Protein AF-A0A6N7EQ35-F1 (afdb_monomer_lite)

Radius of gyration: 15.55 Å; chains: 1; bounding box: 40×20×40 Å

pLDDT: mean 84.39, std 6.73, range [53.81, 92.62]

Sequence (100 aa):
MLVGGIAIMLLGAVLLTRSAVELSRANAGTRWPVWSDPPRRPRRAIMLRVGGAGLAVLGSTVAGVDIGYWTVLVVLTAFTGTLVVQLNHNRGLSRASAQS

Organism: NCBI:txid1622177

Structure (mmCIF, N/CA/C/O backbone):
data_AF-A0A6N7EQ35-F1
#
_entry.id   AF-A0A6N7EQ35-F1
#
loop_
_atom_site.group_PDB
_atom_site.id
_atom_site.type_symbol
_atom_site.label_atom_id
_atom_site.label_alt_id
_atom_site.label_comp_id
_atom_site.label_asym_id
_atom_site.label_entity_id
_atom_site.label_seq_id
_atom_site.pdbx_PDB_ins_code
_atom_site.Cartn_x
_atom_site.Cartn_y
_atom_site.Cartn_z
_atom_site.occupancy
_atom_site.B_iso_or_equiv
_atom_site.auth_seq_id
_atom_site.auth_comp_id
_atom_site.auth_asym_id
_atom_site.auth_atom_id
_atom_site.pdbx_PDB_model_num
ATOM 1 N N . MET A 1 1 ? 15.150 -4.229 -17.906 1.00 74.75 1 MET A N 1
ATOM 2 C CA . MET A 1 1 ? 15.246 -4.229 -16.419 1.00 74.75 1 MET A CA 1
ATOM 3 C C . MET A 1 1 ? 13.870 -4.316 -15.748 1.00 74.75 1 MET A C 1
ATO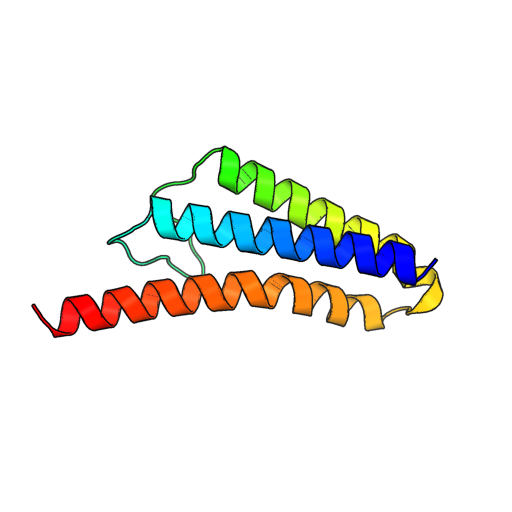M 5 O O . MET A 1 1 ? 13.772 -4.517 -14.540 1.00 74.75 1 MET A O 1
ATOM 9 N N . LEU A 1 2 ? 12.820 -4.287 -16.566 1.00 83.25 2 LEU A N 1
ATOM 10 C CA . LEU A 1 2 ? 11.411 -4.486 -16.280 1.00 83.25 2 LEU A CA 1
ATOM 11 C C . LEU A 1 2 ? 11.074 -5.511 -15.192 1.00 83.25 2 LEU A C 1
ATOM 13 O O . LEU A 1 2 ? 10.513 -5.142 -14.168 1.00 83.25 2 LEU A O 1
ATOM 17 N N . VAL A 1 3 ? 11.415 -6.788 -15.394 1.00 87.31 3 VAL A N 1
ATOM 18 C CA . VAL A 1 3 ? 11.004 -7.876 -14.484 1.00 87.31 3 VAL A CA 1
ATOM 19 C C . VAL A 1 3 ? 11.551 -7.657 -13.072 1.00 87.31 3 VAL A C 1
ATOM 21 O O . VAL A 1 3 ? 10.821 -7.820 -12.098 1.00 87.31 3 VAL A O 1
ATOM 24 N N . GLY A 1 4 ? 12.809 -7.220 -12.959 1.00 88.56 4 GLY A N 1
ATOM 25 C CA . GLY A 1 4 ? 13.421 -6.878 -11.675 1.00 88.56 4 GLY A CA 1
ATOM 26 C C . GLY A 1 4 ? 12.728 -5.690 -11.005 1.00 88.56 4 GLY A C 1
ATOM 27 O O . GLY A 1 4 ? 12.396 -5.765 -9.825 1.00 88.56 4 GLY A O 1
ATOM 28 N N . GLY A 1 5 ? 12.434 -4.628 -11.761 1.00 86.75 5 GLY A N 1
ATOM 29 C CA . GLY A 1 5 ? 11.689 -3.471 -11.254 1.00 86.75 5 GLY A CA 1
ATOM 30 C C . GLY A 1 5 ? 10.284 -3.837 -10.765 1.00 86.75 5 GLY A C 1
ATOM 31 O O . GLY A 1 5 ? 9.904 -3.470 -9.654 1.00 86.75 5 GLY A O 1
ATOM 32 N N . ILE A 1 6 ? 9.550 -4.650 -11.532 1.00 87.19 6 ILE A N 1
ATOM 33 C CA . ILE A 1 6 ? 8.224 -5.158 -11.151 1.00 87.19 6 ILE A CA 1
ATOM 34 C C . ILE A 1 6 ? 8.314 -6.013 -9.881 1.00 87.19 6 ILE A C 1
ATOM 36 O O . ILE A 1 6 ? 7.515 -5.827 -8.966 1.00 87.19 6 ILE A O 1
ATOM 40 N N . ALA A 1 7 ? 9.293 -6.914 -9.778 1.00 91.12 7 ALA A N 1
ATOM 41 C CA . ALA A 1 7 ? 9.474 -7.741 -8.585 1.00 91.12 7 ALA A CA 1
ATOM 42 C C . ALA A 1 7 ? 9.732 -6.889 -7.327 1.00 91.12 7 ALA A C 1
ATOM 44 O O . ALA A 1 7 ? 9.138 -7.137 -6.276 1.00 91.12 7 ALA A O 1
ATOM 45 N N . ILE A 1 8 ? 10.558 -5.844 -7.446 1.00 91.31 8 ILE A N 1
ATOM 46 C CA . ILE A 1 8 ? 10.818 -4.881 -6.367 1.00 91.31 8 ILE A CA 1
ATOM 47 C C . ILE A 1 8 ? 9.528 -4.134 -5.983 1.00 91.31 8 ILE A C 1
ATOM 49 O O . ILE A 1 8 ? 9.229 -3.999 -4.794 1.00 91.31 8 ILE A O 1
ATOM 53 N N . MET A 1 9 ? 8.726 -3.699 -6.961 1.00 86.94 9 MET A N 1
ATOM 54 C CA . MET A 1 9 ? 7.436 -3.040 -6.706 1.00 86.94 9 MET A CA 1
ATOM 55 C C . MET A 1 9 ? 6.445 -3.960 -5.993 1.00 86.94 9 MET A C 1
ATOM 57 O O . MET A 1 9 ? 5.800 -3.535 -5.035 1.00 86.94 9 MET A O 1
ATOM 61 N N . LEU A 1 10 ? 6.347 -5.225 -6.411 1.00 89.62 10 LEU A N 1
ATOM 62 C CA . LEU A 1 10 ? 5.493 -6.222 -5.764 1.00 89.62 10 LEU A CA 1
ATOM 63 C C . LEU A 1 10 ? 5.928 -6.472 -4.319 1.00 89.62 10 LEU A C 1
ATOM 65 O O . LEU A 1 10 ? 5.086 -6.526 -3.422 1.00 89.62 10 LEU A O 1
ATOM 69 N N . LEU A 1 11 ? 7.236 -6.554 -4.065 1.00 92.62 11 LEU A N 1
ATOM 70 C CA . LEU A 1 11 ? 7.760 -6.664 -2.707 1.00 92.62 11 LEU A CA 1
ATOM 71 C C . LEU A 1 11 ? 7.370 -5.437 -1.866 1.00 92.62 11 LEU A C 1
ATOM 73 O O . LEU A 1 11 ? 6.882 -5.586 -0.744 1.00 92.62 11 LEU A O 1
ATOM 77 N N . GLY A 1 12 ? 7.494 -4.233 -2.432 1.00 90.38 12 GLY A N 1
ATOM 78 C CA . GLY A 1 12 ? 7.030 -2.993 -1.808 1.00 90.38 12 GLY A CA 1
ATOM 79 C C . GLY A 1 12 ? 5.536 -3.017 -1.467 1.00 90.38 12 GLY A C 1
ATOM 80 O O . GLY A 1 12 ? 5.155 -2.707 -0.336 1.00 90.38 12 GLY A O 1
ATOM 81 N N . ALA A 1 13 ? 4.693 -3.474 -2.398 1.00 89.75 13 ALA A N 1
ATOM 82 C CA . ALA A 1 13 ? 3.248 -3.627 -2.208 1.00 89.75 13 ALA A CA 1
ATOM 83 C C . ALA A 1 13 ? 2.907 -4.588 -1.055 1.00 89.75 13 ALA A C 1
ATOM 85 O O . ALA A 1 13 ? 2.030 -4.306 -0.230 1.00 89.75 13 ALA A O 1
ATOM 86 N N . VAL A 1 14 ? 3.626 -5.710 -0.956 1.00 91.88 14 VAL A N 1
ATOM 87 C CA . VAL A 1 14 ? 3.465 -6.678 0.139 1.00 91.88 14 VAL A CA 1
ATOM 88 C C . VAL A 1 14 ? 3.827 -6.044 1.483 1.00 91.88 14 VAL A C 1
ATOM 90 O O . VAL A 1 14 ? 3.088 -6.217 2.456 1.00 91.88 14 VAL A O 1
ATOM 93 N N . LEU A 1 15 ? 4.921 -5.279 1.554 1.00 91.50 15 LEU A N 1
ATOM 94 C CA . LEU A 1 15 ? 5.327 -4.578 2.776 1.00 91.50 15 LEU A CA 1
ATOM 95 C C . LEU A 1 15 ? 4.300 -3.522 3.203 1.00 91.50 15 LEU A C 1
ATOM 97 O O . LEU A 1 15 ? 3.929 -3.477 4.378 1.00 91.50 15 LEU A O 1
ATOM 101 N N . LEU A 1 16 ? 3.795 -2.723 2.259 1.00 89.31 16 LEU A N 1
ATOM 102 C CA . LEU A 1 16 ? 2.741 -1.735 2.511 1.00 89.31 16 LEU A CA 1
ATOM 103 C C . LEU A 1 16 ? 1.465 -2.403 3.034 1.00 89.31 16 LEU A C 1
ATOM 105 O O . LEU A 1 16 ? 0.900 -1.978 4.042 1.00 89.31 16 LEU A O 1
ATOM 109 N N . THR A 1 17 ? 1.054 -3.506 2.410 1.00 89.81 17 THR A N 1
ATOM 110 C CA . THR A 1 17 ? -0.132 -4.260 2.832 1.00 89.81 17 THR A CA 1
ATOM 111 C C . THR A 1 17 ? 0.056 -4.857 4.227 1.00 89.81 17 THR A C 1
ATOM 113 O O . THR A 1 17 ? -0.833 -4.752 5.070 1.00 89.81 17 THR A O 1
ATOM 116 N N . ARG A 1 18 ? 1.230 -5.429 4.531 1.00 90.44 18 ARG A N 1
ATOM 117 C CA . ARG A 1 18 ? 1.528 -5.936 5.881 1.00 90.44 18 ARG A CA 1
ATOM 118 C C . ARG A 1 18 ? 1.558 -4.827 6.926 1.00 90.44 18 ARG A C 1
ATOM 120 O O . ARG A 1 18 ? 1.021 -5.030 8.011 1.00 90.44 18 ARG A O 1
ATOM 127 N N . SER A 1 19 ? 2.117 -3.663 6.596 1.00 90.56 19 SER A N 1
ATOM 128 C CA . SER A 1 19 ? 2.043 -2.472 7.448 1.00 90.56 19 SER A CA 1
ATOM 129 C C . SER A 1 19 ? 0.587 -2.133 7.781 1.00 90.56 19 SER A C 1
ATOM 131 O O . SER A 1 19 ? 0.241 -1.994 8.953 1.00 90.56 19 SER A O 1
ATOM 133 N N . ALA A 1 20 ? -0.290 -2.101 6.772 1.00 87.25 20 ALA A N 1
ATOM 134 C CA . ALA A 1 20 ? -1.713 -1.820 6.950 1.00 87.25 20 ALA A CA 1
ATOM 135 C C . ALA A 1 20 ? -2.416 -2.848 7.850 1.00 87.25 20 ALA A C 1
ATOM 137 O O . ALA A 1 20 ? -3.220 -2.475 8.703 1.00 87.25 20 ALA A O 1
ATOM 138 N N . VAL A 1 21 ? -2.089 -4.136 7.702 1.00 88.88 21 VAL A N 1
ATOM 139 C CA . VAL A 1 21 ? -2.627 -5.209 8.555 1.00 88.88 21 VAL A CA 1
ATOM 140 C C . VAL A 1 21 ? -2.160 -5.051 10.002 1.00 88.88 21 VAL A C 1
ATOM 142 O O . VAL A 1 21 ? -2.964 -5.198 10.920 1.00 88.88 21 VAL A O 1
ATOM 145 N N . GLU A 1 22 ? -0.886 -4.730 10.234 1.00 89.50 22 GLU A N 1
ATOM 146 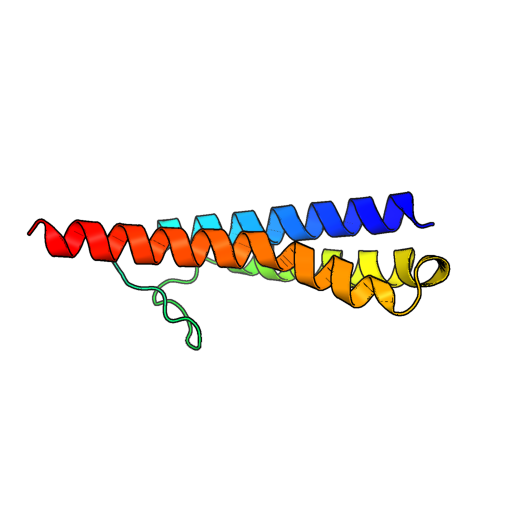C CA . GLU A 1 22 ? -0.382 -4.472 11.588 1.00 89.50 22 GLU A CA 1
ATOM 147 C C . GLU A 1 22 ? -1.051 -3.258 12.229 1.00 89.50 22 GLU A C 1
ATOM 149 O O . GLU A 1 22 ? -1.431 -3.312 13.398 1.00 89.50 22 GLU A O 1
ATOM 154 N N . LEU A 1 23 ? -1.243 -2.187 11.460 1.00 88.00 23 LEU A N 1
ATOM 155 C CA . LEU A 1 23 ? -1.972 -1.002 11.897 1.00 88.00 23 LEU A CA 1
ATOM 156 C C . LEU A 1 23 ? -3.431 -1.317 12.237 1.00 88.00 23 LEU A C 1
ATOM 158 O O . LEU A 1 23 ? -3.899 -0.910 13.299 1.00 88.00 23 LEU A O 1
ATOM 162 N N . SER A 1 24 ? -4.126 -2.077 11.390 1.00 86.62 24 SER A N 1
ATOM 163 C CA . SER A 1 24 ? -5.498 -2.533 11.641 1.00 86.62 24 SER A CA 1
ATOM 164 C C . SER A 1 24 ? -5.589 -3.359 12.929 1.00 86.62 24 SER A C 1
ATOM 166 O O . SER A 1 24 ? -6.432 -3.079 13.778 1.00 86.62 24 SER A O 1
ATOM 168 N N . ARG A 1 25 ? -4.670 -4.309 13.143 1.00 86.62 25 ARG A N 1
ATOM 169 C CA . ARG A 1 25 ? -4.631 -5.128 14.367 1.00 86.62 25 ARG A CA 1
ATOM 170 C C . ARG A 1 25 ? -4.329 -4.305 15.617 1.00 86.62 25 ARG A C 1
ATOM 172 O O . ARG A 1 25 ? -4.969 -4.496 16.645 1.00 86.62 25 ARG A O 1
ATOM 179 N N . ALA A 1 26 ? -3.374 -3.381 15.539 1.00 86.62 26 ALA A N 1
ATOM 180 C CA . ALA A 1 26 ? -3.001 -2.530 16.668 1.00 86.62 26 ALA A CA 1
ATOM 181 C C . ALA A 1 26 ? -4.108 -1.541 17.066 1.00 86.62 26 ALA A C 1
ATOM 183 O O . ALA A 1 26 ? -4.155 -1.116 18.221 1.00 86.62 26 ALA A O 1
ATOM 184 N N . ASN A 1 27 ? -4.989 -1.196 16.124 1.00 85.06 27 ASN A N 1
ATOM 185 C CA . ASN A 1 27 ? -6.142 -0.313 16.304 1.00 85.06 27 ASN A CA 1
ATOM 186 C C . ASN A 1 27 ? -7.469 -1.092 16.214 1.00 85.06 27 ASN A C 1
ATOM 188 O O . ASN A 1 27 ? -8.484 -0.570 15.750 1.00 85.06 27 ASN A O 1
ATOM 192 N N . ALA A 1 28 ? -7.473 -2.363 16.630 1.00 82.44 28 ALA A N 1
ATOM 193 C CA . ALA A 1 28 ? -8.702 -3.135 16.753 1.00 82.44 28 ALA A CA 1
ATOM 194 C C . ALA A 1 28 ? -9.674 -2.422 17.708 1.00 82.44 28 ALA A C 1
ATOM 196 O O . ALA A 1 28 ? -9.291 -2.001 18.798 1.00 82.44 28 ALA A O 1
ATOM 197 N N . GLY A 1 29 ? -10.926 -2.262 17.279 1.00 78.25 29 GLY A N 1
ATOM 198 C CA . GLY A 1 29 ? -11.971 -1.587 18.056 1.00 78.25 29 GLY A CA 1
ATOM 199 C C . GLY A 1 29 ? -12.063 -0.071 17.857 1.00 78.25 29 GLY A C 1
ATOM 200 O O . GLY A 1 29 ? -13.048 0.522 18.282 1.00 78.25 29 GLY A O 1
ATOM 201 N N . THR A 1 30 ? -11.109 0.570 17.174 1.00 81.00 30 THR A N 1
ATOM 202 C CA . THR A 1 30 ? -11.170 2.008 16.873 1.00 81.00 30 THR A CA 1
ATOM 203 C C . THR A 1 30 ? -11.198 2.261 15.370 1.00 81.00 30 THR A C 1
ATOM 205 O O . THR A 1 30 ? -10.497 1.613 14.587 1.00 81.00 30 THR A O 1
ATOM 208 N N . ARG A 1 31 ? -12.048 3.205 14.938 1.00 78.25 31 ARG A N 1
ATOM 209 C CA . ARG A 1 31 ? -12.109 3.608 13.527 1.00 78.25 31 ARG A CA 1
ATOM 210 C C . ARG A 1 31 ? -10.773 4.205 13.111 1.00 78.25 31 ARG A C 1
ATOM 212 O O . ARG A 1 31 ? -10.226 5.057 13.807 1.00 78.25 31 ARG A O 1
ATOM 219 N N . TRP A 1 32 ? -10.294 3.788 11.943 1.00 77.56 32 TRP A N 1
ATOM 220 C CA . TRP A 1 32 ? -9.115 4.378 11.329 1.00 77.56 32 TRP A CA 1
ATOM 221 C C . TRP A 1 32 ? -9.552 5.517 10.394 1.00 77.56 32 TRP A C 1
ATOM 223 O O . TRP A 1 32 ? -10.120 5.232 9.331 1.00 77.56 32 TRP A O 1
ATOM 233 N N . PRO A 1 33 ? -9.315 6.793 10.760 1.00 74.56 33 PRO A N 1
ATOM 234 C CA . PRO A 1 33 ? -9.616 7.926 9.889 1.00 74.56 33 PRO A CA 1
ATOM 235 C C . PRO A 1 33 ? -8.788 7.879 8.594 1.00 74.56 33 PRO A C 1
ATOM 237 O O . PRO A 1 33 ? -7.618 7.514 8.601 1.00 74.56 33 PRO A O 1
ATOM 240 N N . VAL A 1 34 ? -9.408 8.235 7.463 1.00 71.38 34 VAL A N 1
ATOM 241 C CA . VAL A 1 34 ? -8.781 8.152 6.125 1.00 71.38 34 VAL A CA 1
ATOM 242 C C . VAL A 1 34 ? -7.725 9.241 5.917 1.00 71.38 34 VAL A C 1
ATOM 244 O O . VAL A 1 34 ? -6.706 8.999 5.279 1.00 71.38 34 VAL A O 1
ATOM 247 N N . TRP A 1 35 ? -7.945 10.415 6.508 1.00 73.75 35 TRP A N 1
ATOM 248 C CA . TRP A 1 35 ? -7.117 11.616 6.336 1.00 73.75 35 TRP A CA 1
ATOM 249 C C . TRP A 1 35 ? -6.337 12.002 7.589 1.00 73.75 35 TRP A C 1
ATOM 251 O O . TRP A 1 35 ? -5.720 13.061 7.643 1.00 73.75 35 TRP A O 1
ATOM 261 N N . SER A 1 36 ? -6.398 11.169 8.621 1.00 75.94 36 SER A N 1
ATOM 262 C CA . SER A 1 36 ? -5.750 11.450 9.891 1.00 75.94 36 SER A CA 1
ATOM 263 C C . SER A 1 36 ? -5.006 10.229 10.366 1.00 75.94 36 SER A C 1
ATOM 265 O O . SER A 1 36 ? -5.245 9.093 9.949 1.00 75.94 36 SER A O 1
ATOM 267 N N . ASP A 1 37 ? -4.072 10.488 11.255 1.00 75.81 37 ASP A N 1
ATOM 268 C CA . ASP A 1 37 ? -3.251 9.435 11.772 1.00 75.81 37 ASP A CA 1
ATOM 269 C C . ASP A 1 37 ? -4.014 8.522 12.743 1.00 75.81 37 ASP A C 1
ATOM 271 O O . ASP A 1 37 ? -4.834 8.993 13.535 1.00 75.81 37 ASP A O 1
ATOM 275 N N . PRO A 1 38 ? -3.736 7.210 12.715 1.00 76.94 38 PRO A N 1
ATOM 276 C CA . PRO A 1 38 ? -4.366 6.269 13.623 1.00 76.94 38 PRO A CA 1
ATOM 277 C C . PRO A 1 38 ? -3.857 6.454 15.064 1.00 76.94 38 PRO A C 1
ATOM 279 O O . PRO A 1 38 ? -2.689 6.817 15.257 1.00 76.94 38 PRO A O 1
ATOM 282 N N . PRO A 1 39 ? -4.694 6.143 16.076 1.00 80.50 39 PRO A N 1
ATOM 283 C CA . PRO A 1 39 ? -4.368 6.348 17.490 1.00 80.50 39 PRO A CA 1
ATOM 284 C C . PRO A 1 39 ? -3.089 5.637 17.942 1.00 80.50 39 PRO A C 1
ATOM 286 O O . PRO A 1 39 ? -2.304 6.185 18.713 1.00 80.50 39 PRO A O 1
ATOM 289 N N . ARG A 1 40 ? -2.862 4.409 17.462 1.00 84.75 40 ARG A N 1
ATOM 290 C CA . ARG A 1 40 ? -1.660 3.622 17.751 1.00 84.75 40 ARG A CA 1
ATOM 291 C C . ARG A 1 40 ? -0.843 3.410 16.487 1.00 84.75 40 ARG A C 1
ATOM 293 O O . ARG A 1 40 ? -1.348 2.914 15.478 1.00 84.75 40 ARG A O 1
ATOM 300 N N . ARG A 1 41 ? 0.454 3.719 16.573 1.00 84.88 41 ARG A N 1
ATOM 301 C CA . ARG A 1 41 ? 1.425 3.518 15.489 1.00 84.88 41 ARG A CA 1
ATOM 302 C C . ARG A 1 41 ? 2.585 2.638 15.954 1.00 84.88 41 ARG A C 1
ATOM 304 O O . ARG A 1 41 ? 3.568 3.149 16.490 1.00 84.88 41 ARG A O 1
ATOM 311 N N . PRO A 1 42 ? 2.494 1.312 15.773 1.00 88.88 42 PRO A N 1
ATOM 312 C CA . PRO A 1 42 ? 3.611 0.438 16.087 1.00 88.88 42 PRO A CA 1
ATOM 313 C C . PRO A 1 42 ? 4.820 0.792 15.213 1.00 88.88 42 PRO A C 1
ATOM 315 O O . PRO A 1 42 ? 4.689 0.949 13.997 1.00 88.88 42 PRO A O 1
ATOM 318 N N . ARG A 1 43 ? 6.013 0.868 15.819 1.00 89.12 43 ARG A N 1
ATOM 319 C CA . ARG A 1 43 ? 7.273 1.145 15.099 1.00 89.12 43 ARG A CA 1
ATOM 320 C C . ARG A 1 43 ? 7.485 0.195 13.919 1.00 89.12 43 ARG A C 1
ATOM 322 O O . ARG A 1 43 ? 7.892 0.638 12.850 1.00 89.12 43 ARG A O 1
ATOM 329 N N . ARG A 1 44 ? 7.146 -1.087 14.092 1.00 87.38 44 ARG A N 1
ATOM 330 C CA . ARG A 1 44 ? 7.239 -2.108 13.039 1.00 87.38 44 ARG A CA 1
ATOM 331 C C . ARG A 1 44 ? 6.386 -1.761 11.818 1.00 87.38 44 ARG A C 1
ATOM 333 O O . ARG A 1 44 ? 6.884 -1.817 10.698 1.00 87.38 44 ARG A O 1
ATOM 340 N N . ALA A 1 45 ? 5.155 -1.307 12.032 1.00 87.56 45 ALA A N 1
ATOM 341 C CA . ALA A 1 45 ? 4.272 -0.912 10.946 1.00 87.56 45 ALA A CA 1
ATOM 342 C C . ALA A 1 45 ? 4.802 0.327 10.207 1.00 87.56 45 ALA A C 1
ATOM 344 O O . ALA A 1 45 ? 4.742 0.372 8.979 1.00 87.56 45 ALA A O 1
ATOM 345 N N . ILE A 1 46 ? 5.390 1.296 10.921 1.00 88.81 46 ILE A N 1
ATOM 346 C CA . ILE A 1 46 ? 6.061 2.454 10.305 1.00 88.81 46 ILE A CA 1
ATOM 347 C C . ILE A 1 46 ? 7.250 1.994 9.452 1.00 88.81 46 ILE A C 1
ATOM 349 O O . ILE A 1 46 ? 7.343 2.380 8.291 1.00 88.81 46 ILE A O 1
ATOM 353 N N . MET A 1 47 ? 8.118 1.130 9.987 1.00 92.31 47 MET A N 1
ATOM 354 C CA . MET A 1 47 ? 9.274 0.594 9.256 1.00 92.31 47 MET A CA 1
ATOM 355 C C . MET A 1 47 ? 8.854 -0.152 7.986 1.00 92.31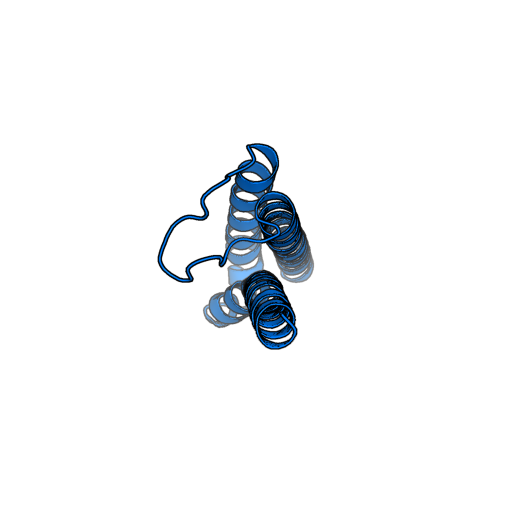 47 MET A C 1
ATOM 357 O O . MET A 1 47 ? 9.419 0.088 6.922 1.00 92.31 47 MET A O 1
ATOM 361 N N . LEU A 1 48 ? 7.821 -0.997 8.068 1.00 89.56 48 LEU A N 1
ATOM 362 C CA . LEU A 1 48 ? 7.256 -1.685 6.906 1.00 89.56 48 LEU A CA 1
ATOM 363 C C . LEU A 1 48 ? 6.691 -0.702 5.876 1.00 89.56 48 LEU A C 1
ATOM 365 O O . LEU A 1 48 ? 6.843 -0.920 4.678 1.00 89.56 48 LEU A O 1
ATOM 369 N N . ARG A 1 49 ? 6.069 0.394 6.326 1.00 89.62 49 ARG A N 1
ATOM 370 C CA . ARG A 1 49 ? 5.510 1.415 5.434 1.00 89.62 49 ARG A CA 1
ATOM 371 C C . ARG A 1 49 ? 6.602 2.163 4.682 1.00 89.62 49 ARG A C 1
ATOM 373 O O . ARG A 1 49 ? 6.508 2.311 3.470 1.00 89.62 49 ARG A O 1
ATOM 380 N N . VAL A 1 50 ? 7.635 2.602 5.399 1.00 92.25 50 VAL A N 1
ATOM 381 C CA . VAL A 1 50 ? 8.781 3.317 4.823 1.00 92.25 50 VAL A CA 1
ATOM 382 C C . VAL A 1 50 ? 9.554 2.401 3.877 1.00 92.25 50 VAL A C 1
ATOM 384 O O . VAL A 1 50 ? 9.827 2.793 2.747 1.00 92.25 50 VAL A O 1
ATOM 387 N N . GLY A 1 51 ? 9.831 1.160 4.289 1.00 91.75 51 GLY A N 1
ATOM 388 C CA . GLY A 1 51 ? 10.497 0.172 3.439 1.00 91.75 51 GLY A CA 1
ATOM 389 C C . GLY A 1 51 ? 9.682 -0.173 2.191 1.00 91.75 51 GLY A C 1
ATOM 390 O O . GLY A 1 51 ? 10.222 -0.200 1.089 1.00 91.75 51 GLY A O 1
ATOM 391 N N . GLY A 1 52 ? 8.369 -0.366 2.343 1.00 89.19 52 GLY A N 1
ATOM 392 C CA . GLY A 1 52 ? 7.466 -0.637 1.227 1.00 89.19 52 GLY A CA 1
ATOM 393 C C . GLY A 1 52 ? 7.372 0.524 0.234 1.00 89.19 52 GLY A C 1
ATOM 394 O O . GLY A 1 52 ? 7.452 0.302 -0.972 1.00 89.19 52 GLY A O 1
ATOM 395 N N . ALA A 1 53 ? 7.278 1.763 0.728 1.00 88.56 53 ALA A N 1
ATOM 396 C CA . ALA A 1 53 ? 7.285 2.962 -0.109 1.00 88.56 53 ALA A CA 1
ATOM 397 C C . ALA A 1 53 ? 8.631 3.151 -0.829 1.00 88.56 53 ALA A C 1
AT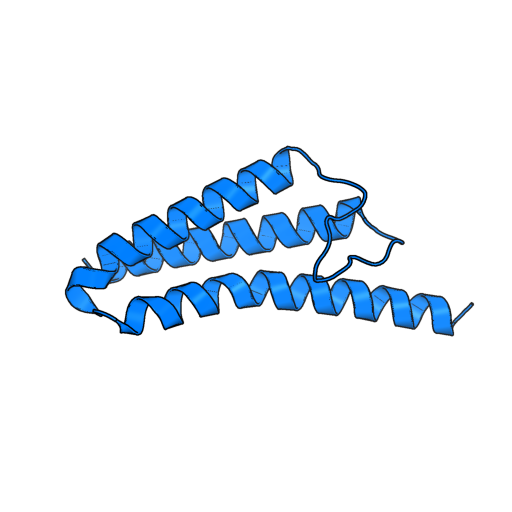OM 399 O O . ALA A 1 53 ? 8.649 3.425 -2.027 1.00 88.56 53 ALA A O 1
ATOM 400 N N . GLY A 1 54 ? 9.750 2.943 -0.128 1.00 91.44 54 GLY A N 1
ATOM 401 C CA . GLY A 1 54 ? 11.089 3.009 -0.715 1.00 91.44 54 GLY A CA 1
ATOM 402 C C . GLY A 1 54 ? 11.286 1.985 -1.833 1.00 91.44 54 GLY A C 1
ATOM 403 O O . GLY A 1 54 ? 11.752 2.341 -2.912 1.00 91.44 54 GLY A O 1
ATOM 404 N N . LEU A 1 55 ? 10.855 0.737 -1.619 1.00 91.00 55 LEU A N 1
ATOM 405 C CA . LEU A 1 55 ? 10.872 -0.304 -2.651 1.00 91.00 55 LEU A CA 1
ATOM 406 C C . LEU A 1 55 ? 9.971 0.053 -3.837 1.00 91.00 55 LEU A C 1
ATOM 408 O O . LEU A 1 55 ? 10.388 -0.112 -4.977 1.00 91.00 55 LEU A O 1
ATOM 412 N N . ALA A 1 56 ? 8.769 0.584 -3.605 1.00 88.00 56 ALA A N 1
ATOM 413 C CA . ALA A 1 56 ? 7.880 0.988 -4.694 1.00 88.00 56 ALA A CA 1
ATOM 414 C C . ALA A 1 56 ? 8.509 2.080 -5.580 1.00 88.00 56 ALA A C 1
ATOM 416 O O . ALA A 1 56 ? 8.453 1.975 -6.805 1.00 88.00 56 ALA A O 1
ATOM 417 N N . VAL A 1 57 ? 9.155 3.088 -4.978 1.00 89.31 57 VAL A N 1
ATOM 418 C CA . VAL A 1 57 ? 9.869 4.147 -5.713 1.00 89.31 57 VAL A CA 1
ATOM 419 C C . VAL A 1 57 ? 11.080 3.580 -6.451 1.00 89.31 57 VAL A C 1
ATOM 421 O O . VAL A 1 57 ? 11.234 3.832 -7.642 1.00 89.31 57 VAL A O 1
ATOM 424 N N . LEU A 1 58 ? 11.905 2.769 -5.783 1.00 90.31 58 LEU A N 1
ATOM 425 C CA . LEU A 1 58 ? 13.083 2.156 -6.397 1.00 90.31 58 LEU A CA 1
ATOM 426 C C . LEU A 1 58 ? 12.701 1.273 -7.591 1.00 90.31 58 LEU A C 1
ATOM 428 O O . LEU A 1 58 ? 13.273 1.403 -8.671 1.00 90.31 58 LEU A O 1
ATOM 432 N N . GLY A 1 59 ? 11.708 0.401 -7.413 1.00 86.88 59 GLY A N 1
ATOM 433 C CA . GLY A 1 59 ? 11.204 -0.465 -8.472 1.00 86.88 59 GLY A CA 1
ATOM 434 C C . GLY A 1 59 ? 10.593 0.329 -9.629 1.00 86.88 59 GLY A C 1
ATOM 435 O O . GLY A 1 59 ? 10.812 -0.038 -10.781 1.00 86.88 59 GLY A O 1
ATOM 436 N N . SER A 1 60 ? 9.930 1.457 -9.338 1.00 85.94 60 SER A N 1
ATOM 437 C CA . SER A 1 60 ? 9.435 2.400 -10.351 1.00 85.94 60 SER A CA 1
ATOM 438 C C . SER A 1 60 ? 10.569 2.976 -11.191 1.00 85.94 60 SER A C 1
ATOM 440 O O . SER A 1 60 ? 10.503 2.930 -12.412 1.00 85.94 60 SER A O 1
ATOM 442 N N . THR A 1 61 ? 11.643 3.458 -10.561 1.00 87.94 61 THR A N 1
ATOM 443 C CA . THR A 1 61 ? 12.804 4.010 -11.273 1.00 87.94 61 THR A CA 1
ATOM 444 C C . THR A 1 61 ? 13.472 2.958 -12.159 1.00 87.94 61 THR A C 1
ATOM 446 O O . THR A 1 61 ? 13.814 3.242 -13.304 1.00 87.94 61 THR A O 1
ATOM 449 N N . VAL A 1 62 ? 13.607 1.723 -11.664 1.00 88.44 62 VAL A N 1
ATOM 450 C CA . VAL A 1 62 ? 14.203 0.610 -12.422 1.00 88.44 62 VAL A CA 1
ATOM 451 C C . VAL A 1 62 ? 13.313 0.169 -13.591 1.00 88.44 62 VAL A C 1
ATOM 453 O O . VAL A 1 62 ? 13.820 -0.121 -14.672 1.00 88.44 62 VAL A O 1
ATOM 456 N N . ALA A 1 63 ? 11.991 0.117 -13.399 1.00 86.19 63 ALA A N 1
ATOM 457 C CA . ALA A 1 63 ? 11.036 -0.250 -14.448 1.00 86.19 63 ALA A CA 1
ATOM 458 C C . ALA A 1 63 ? 10.726 0.906 -15.417 1.00 86.19 63 ALA A C 1
ATOM 460 O O . ALA A 1 63 ? 10.282 0.667 -16.539 1.00 86.19 63 ALA A O 1
ATOM 461 N N . GLY A 1 64 ? 10.959 2.153 -15.001 1.00 84.31 64 GLY A N 1
ATOM 462 C CA . GLY A 1 64 ? 10.613 3.372 -15.735 1.00 84.31 64 GLY A CA 1
ATOM 463 C C . GLY A 1 64 ? 11.381 3.550 -17.033 1.00 84.31 64 GLY A C 1
ATOM 464 O O . GLY A 1 64 ? 10.857 4.160 -17.958 1.00 84.31 64 GLY A O 1
ATOM 465 N N . VAL A 1 65 ? 12.564 2.946 -17.136 1.00 81.25 65 VAL A N 1
ATOM 466 C CA . VAL A 1 65 ? 13.349 2.907 -18.378 1.00 81.25 65 VAL A CA 1
ATOM 467 C C . VAL A 1 65 ? 12.597 2.167 -19.492 1.00 81.25 65 VAL A C 1
ATOM 469 O O . VAL A 1 65 ? 12.692 2.556 -20.650 1.00 81.25 65 VAL A O 1
ATOM 472 N N . ASP A 1 66 ? 11.814 1.143 -19.134 1.00 84.81 66 ASP A N 1
ATOM 473 C CA . ASP A 1 66 ? 11.111 0.275 -20.085 1.00 84.81 66 ASP A CA 1
ATOM 474 C C . ASP A 1 66 ? 9.619 0.664 -20.238 1.00 84.81 66 ASP A C 1
ATOM 476 O O . ASP A 1 66 ? 9.068 0.625 -21.334 1.00 84.81 66 ASP A O 1
ATOM 480 N N . ILE A 1 67 ? 8.949 1.043 -19.140 1.00 80.81 67 ILE A N 1
ATOM 481 C CA . ILE A 1 67 ? 7.498 1.337 -19.091 1.00 80.81 67 ILE A CA 1
ATOM 482 C C . ILE A 1 67 ? 7.187 2.835 -19.295 1.00 80.81 67 ILE A C 1
ATOM 484 O O . ILE A 1 67 ? 6.064 3.204 -19.658 1.00 80.81 67 ILE A O 1
ATOM 488 N N . GLY A 1 68 ? 8.149 3.725 -19.040 1.00 83.75 68 GLY A N 1
ATOM 489 C CA . GLY A 1 68 ? 7.933 5.170 -19.083 1.00 83.75 68 GLY A CA 1
ATOM 490 C C . GLY A 1 68 ? 6.905 5.645 -18.048 1.00 83.75 68 GLY A C 1
ATOM 491 O O . GLY A 1 68 ? 6.902 5.212 -16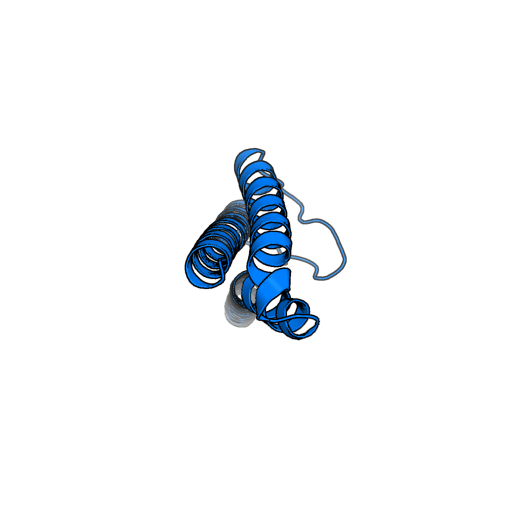.890 1.00 83.75 68 GLY A O 1
ATOM 492 N N . TYR A 1 69 ? 6.003 6.541 -18.463 1.00 84.25 69 TYR A N 1
ATOM 493 C CA . TYR A 1 69 ? 5.029 7.189 -17.572 1.00 84.25 69 TYR A CA 1
ATOM 494 C C . TYR A 1 69 ? 4.021 6.218 -16.935 1.00 84.25 69 TYR A C 1
ATOM 496 O O . TYR A 1 69 ? 3.463 6.505 -15.874 1.00 84.25 69 TYR A O 1
ATOM 504 N N . TRP A 1 70 ? 3.797 5.052 -17.548 1.00 85.56 70 TRP A N 1
ATOM 505 C CA . TRP A 1 70 ? 2.837 4.059 -17.061 1.00 85.56 70 TRP A CA 1
ATOM 506 C C . TRP A 1 70 ? 3.249 3.419 -15.726 1.00 85.56 70 TRP A C 1
ATOM 508 O O . TRP A 1 70 ? 2.417 2.815 -15.048 1.00 85.56 70 TRP A O 1
ATOM 518 N N . THR A 1 71 ? 4.500 3.602 -15.290 1.00 81.56 71 THR A N 1
ATOM 519 C CA . THR A 1 71 ? 4.980 3.154 -13.972 1.00 81.56 71 THR A CA 1
ATOM 520 C C . THR A 1 71 ? 4.185 3.760 -12.823 1.00 81.56 71 THR A C 1
ATOM 522 O O . THR A 1 71 ? 3.981 3.093 -11.809 1.00 81.56 71 THR A O 1
ATOM 525 N N . VAL A 1 72 ? 3.642 4.969 -13.001 1.00 82.62 72 VAL A N 1
ATOM 526 C CA . VAL A 1 72 ? 2.754 5.610 -12.023 1.00 82.62 72 VAL A CA 1
ATOM 527 C C . VAL A 1 72 ? 1.534 4.737 -11.729 1.00 82.62 72 VAL A C 1
ATOM 529 O O . VAL A 1 72 ? 1.184 4.562 -10.564 1.00 82.62 72 VAL A O 1
ATOM 532 N N . LEU A 1 73 ? 0.917 4.123 -12.746 1.00 85.50 73 LEU A N 1
ATOM 533 C CA . LEU A 1 73 ? -0.228 3.235 -12.522 1.00 85.50 73 LEU A CA 1
ATOM 534 C C . LEU A 1 73 ? 0.172 1.978 -11.750 1.00 85.50 73 LEU A C 1
ATOM 536 O O . LEU A 1 73 ? -0.547 1.563 -10.844 1.00 85.50 73 LEU A O 1
ATOM 540 N N . VAL A 1 74 ? 1.342 1.410 -12.048 1.00 83.06 74 VAL A N 1
ATOM 541 C CA . VAL A 1 74 ? 1.864 0.246 -11.318 1.00 83.06 74 VAL A CA 1
ATOM 542 C C . VAL A 1 74 ? 2.091 0.599 -9.846 1.00 83.06 74 VAL A C 1
ATOM 544 O O . VAL A 1 74 ? 1.640 -0.128 -8.959 1.00 83.06 74 VAL A O 1
ATOM 547 N N . VAL A 1 75 ? 2.690 1.760 -9.562 1.00 82.31 75 VAL A N 1
ATOM 548 C CA . VAL A 1 75 ? 2.842 2.263 -8.189 1.00 82.31 75 VAL A CA 1
ATOM 549 C C . VAL A 1 75 ? 1.480 2.419 -7.513 1.00 82.31 75 VAL A C 1
ATOM 551 O O . VAL A 1 75 ? 1.300 1.933 -6.401 1.00 82.31 75 VAL A O 1
ATOM 554 N N . LEU A 1 76 ? 0.498 3.037 -8.173 1.00 85.06 76 LEU A N 1
ATOM 555 C CA . LEU A 1 76 ? -0.842 3.212 -7.605 1.00 85.06 76 LEU A CA 1
ATOM 556 C C . LEU A 1 76 ? -1.503 1.868 -7.266 1.00 85.06 76 LEU A C 1
ATOM 558 O O . LEU A 1 76 ? -2.101 1.734 -6.196 1.00 85.06 76 LEU A O 1
ATOM 562 N N . THR A 1 77 ? -1.336 0.844 -8.111 1.00 83.12 77 THR A N 1
ATOM 563 C CA . THR A 1 77 ? -1.854 -0.498 -7.804 1.00 83.12 77 THR A CA 1
ATOM 564 C C . THR A 1 77 ? -1.209 -1.107 -6.558 1.00 83.12 77 THR A C 1
ATOM 566 O O . THR A 1 77 ? -1.910 -1.760 -5.787 1.00 83.12 77 THR A O 1
ATOM 569 N N . ALA A 1 78 ? 0.062 -0.814 -6.259 1.00 81.56 78 ALA A N 1
ATOM 570 C CA . ALA A 1 78 ? 0.722 -1.283 -5.036 1.00 81.56 78 ALA A CA 1
ATOM 571 C C . ALA A 1 78 ? 0.061 -0.749 -3.748 1.00 81.56 78 ALA A C 1
ATOM 573 O O . ALA A 1 78 ? 0.088 -1.415 -2.711 1.00 81.56 78 ALA A O 1
ATOM 574 N N . PHE A 1 79 ? -0.582 0.423 -3.806 1.00 82.31 79 PHE A N 1
ATOM 575 C CA . PHE A 1 79 ? -1.296 1.005 -2.665 1.00 82.31 79 PHE A CA 1
ATOM 576 C C . PHE A 1 79 ? -2.710 0.444 -2.467 1.00 82.31 79 PHE A C 1
ATOM 578 O O . PHE A 1 79 ? -3.258 0.561 -1.367 1.00 82.31 79 PHE A O 1
ATOM 585 N N . THR A 1 80 ? -3.298 -0.209 -3.475 1.00 86.81 80 THR A N 1
ATOM 586 C CA . THR A 1 80 ? -4.675 -0.732 -3.386 1.00 86.81 80 THR A CA 1
ATOM 587 C C . THR A 1 80 ? -4.853 -1.723 -2.235 1.00 86.81 80 THR A C 1
ATOM 589 O O . THR A 1 80 ? -5.855 -1.652 -1.525 1.00 86.81 80 THR A O 1
ATOM 592 N N . GLY A 1 81 ? -3.854 -2.571 -1.960 1.00 83.00 81 GLY A N 1
ATOM 593 C CA . GLY A 1 81 ? -3.891 -3.518 -0.841 1.00 83.00 81 GLY A CA 1
ATOM 594 C C . GLY A 1 81 ? -4.043 -2.836 0.523 1.00 83.00 81 GLY A C 1
ATOM 595 O O . GLY A 1 81 ? -4.819 -3.287 1.364 1.00 83.00 81 GLY A O 1
ATOM 596 N N . THR A 1 82 ? -3.385 -1.690 0.720 1.00 83.31 82 THR A N 1
ATOM 597 C CA . THR A 1 82 ? -3.519 -0.889 1.952 1.00 83.31 82 THR A CA 1
ATOM 598 C C . THR A 1 82 ? -4.942 -0.355 2.107 1.00 83.31 82 THR A C 1
ATOM 600 O O . THR A 1 82 ? -5.530 -0.428 3.187 1.00 83.31 82 THR A O 1
ATOM 603 N N . LEU A 1 83 ? -5.512 0.129 1.004 1.00 85.50 83 LEU A N 1
ATOM 604 C CA . LEU A 1 83 ? -6.854 0.698 0.943 1.00 85.50 83 LEU A CA 1
ATOM 605 C C . LEU A 1 83 ? -7.923 -0.366 1.238 1.00 85.50 83 LEU A C 1
ATOM 607 O O . LEU A 1 83 ? -8.820 -0.140 2.048 1.00 85.50 83 LEU A O 1
ATOM 611 N N . VAL A 1 84 ? -7.779 -1.563 0.661 1.00 87.56 84 VAL A N 1
ATOM 612 C CA . VAL A 1 84 ? -8.664 -2.710 0.921 1.00 87.56 84 VAL A CA 1
ATOM 613 C C . VAL A 1 84 ? -8.644 -3.102 2.399 1.00 87.56 84 VAL A C 1
ATOM 615 O O . VAL A 1 84 ? -9.706 -3.285 2.996 1.00 87.56 84 VAL A O 1
ATOM 618 N N . VAL A 1 85 ? -7.460 -3.189 3.014 1.00 87.94 85 VAL A N 1
ATOM 619 C CA . VAL A 1 85 ? -7.333 -3.516 4.444 1.00 87.94 85 VAL A CA 1
ATOM 620 C C . VAL A 1 85 ? -8.026 -2.464 5.311 1.00 87.94 85 VAL A C 1
ATOM 622 O O . VAL A 1 85 ? -8.796 -2.818 6.204 1.00 87.94 85 VAL A O 1
ATOM 625 N N . GLN A 1 86 ? -7.816 -1.178 5.024 1.00 85.06 86 GLN A N 1
ATOM 626 C CA . GLN A 1 86 ? -8.430 -0.083 5.775 1.00 85.06 86 GLN A CA 1
ATOM 627 C C . GLN A 1 86 ? -9.962 -0.077 5.654 1.00 85.06 86 GLN A C 1
ATOM 629 O O . GLN A 1 86 ? -10.668 0.055 6.658 1.00 85.06 86 GLN A O 1
ATOM 634 N N . LEU A 1 87 ? -10.492 -0.266 4.441 1.0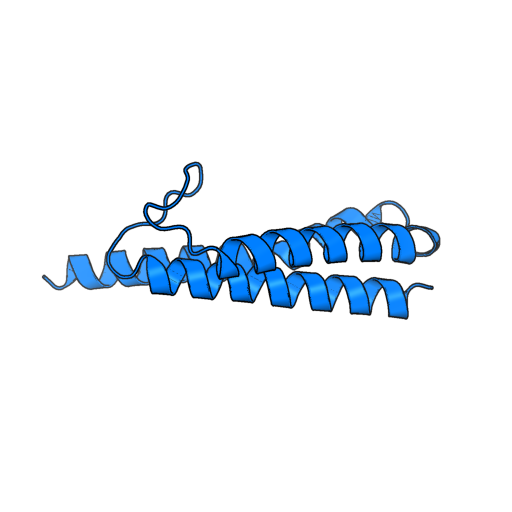0 86.56 87 LEU A N 1
ATOM 635 C CA . LEU A 1 87 ? -11.935 -0.342 4.203 1.00 86.56 87 LEU A CA 1
ATOM 636 C C . LEU A 1 87 ? -12.560 -1.546 4.910 1.00 86.56 87 LEU A C 1
ATOM 638 O O . LEU A 1 87 ? -13.611 -1.410 5.537 1.00 86.56 87 LEU A O 1
ATOM 642 N N . ASN A 1 88 ? -11.914 -2.712 4.845 1.00 88.00 88 ASN A N 1
ATOM 643 C CA . ASN A 1 88 ? -12.402 -3.922 5.500 1.00 88.00 88 ASN A CA 1
ATOM 644 C C . ASN A 1 88 ? -12.405 -3.782 7.026 1.00 88.00 88 ASN A C 1
ATOM 646 O O . ASN A 1 88 ? -13.387 -4.165 7.660 1.00 88.00 88 ASN A O 1
ATOM 650 N N . HIS A 1 89 ? -11.370 -3.166 7.606 1.00 86.06 89 HIS A N 1
ATOM 651 C CA . HIS A 1 89 ? -11.312 -2.852 9.038 1.00 86.06 89 HIS A CA 1
ATOM 652 C C . HIS A 1 89 ? -12.494 -1.975 9.474 1.00 86.06 89 HIS A C 1
ATOM 654 O O . HIS A 1 89 ? -13.247 -2.328 10.381 1.00 86.06 89 HIS A O 1
ATOM 660 N N . ASN A 1 90 ? -12.726 -0.866 8.766 1.00 85.31 90 ASN A N 1
ATOM 661 C CA . ASN A 1 90 ? -13.794 0.082 9.098 1.00 85.31 90 ASN A CA 1
ATOM 662 C C . ASN A 1 90 ? -15.205 -0.495 8.867 1.00 85.31 90 ASN A C 1
ATOM 664 O O . ASN A 1 90 ? -16.134 -0.196 9.627 1.00 85.31 90 ASN A O 1
ATOM 668 N N . ARG A 1 91 ? -15.377 -1.346 7.846 1.00 85.62 91 ARG A N 1
ATOM 669 C CA . ARG A 1 91 ? -16.621 -2.101 7.620 1.00 85.62 91 ARG A CA 1
ATOM 670 C C . ARG A 1 91 ? -16.872 -3.118 8.732 1.00 85.62 91 ARG A C 1
ATOM 672 O O . ARG A 1 91 ? -18.007 -3.226 9.185 1.00 85.62 91 ARG A O 1
ATOM 679 N N . GLY A 1 92 ? -15.834 -3.820 9.190 1.00 83.38 92 GLY A N 1
ATOM 680 C CA . GLY A 1 92 ? -15.922 -4.755 10.315 1.00 83.38 92 GLY A CA 1
ATOM 681 C C . GLY A 1 92 ? -16.411 -4.073 11.592 1.00 83.38 92 GLY A C 1
ATOM 682 O O . GLY A 1 92 ? -17.347 -4.551 12.225 1.00 83.38 92 GLY A O 1
ATOM 683 N N . LEU A 1 93 ? -15.862 -2.897 11.906 1.00 80.69 93 LEU A N 1
ATOM 684 C CA . LEU A 1 93 ? -16.285 -2.107 13.066 1.00 80.69 93 LEU A CA 1
ATOM 685 C C . LEU A 1 93 ? -17.727 -1.605 12.956 1.00 80.69 93 LEU A C 1
ATOM 687 O O . LEU A 1 93 ? -18.472 -1.684 13.924 1.00 80.69 93 LEU A O 1
ATOM 691 N N . SER A 1 94 ? -18.138 -1.139 11.773 1.00 78.25 94 SER A N 1
ATOM 692 C CA . SER A 1 94 ? -19.507 -0.639 11.566 1.00 78.25 94 SER A CA 1
ATOM 693 C C . SER A 1 94 ? -20.559 -1.754 11.676 1.00 78.25 94 SER A C 1
ATOM 695 O O . SER A 1 94 ? -21.686 -1.499 12.086 1.00 78.25 94 SER A O 1
ATOM 697 N N . ARG A 1 95 ? -20.193 -3.001 11.340 1.00 77.56 95 ARG A N 1
ATOM 698 C CA . ARG A 1 95 ? -21.048 -4.182 11.545 1.00 77.56 95 ARG A CA 1
ATOM 699 C C . ARG A 1 95 ? -21.139 -4.586 13.013 1.00 77.56 95 ARG A C 1
ATOM 701 O O . ARG A 1 95 ? -22.220 -4.961 13.447 1.00 77.56 95 ARG A O 1
ATOM 708 N N . ALA A 1 96 ? -20.034 -4.508 13.754 1.00 71.06 96 ALA A N 1
ATOM 709 C CA . ALA A 1 96 ? -20.012 -4.816 15.182 1.00 71.06 96 ALA A CA 1
ATOM 710 C C . ALA A 1 96 ? -20.852 -3.815 15.994 1.00 71.06 96 ALA A C 1
ATOM 712 O O . ALA A 1 96 ? -21.612 -4.228 16.858 1.00 71.06 96 ALA A O 1
ATOM 713 N N . SER A 1 97 ? -20.791 -2.520 15.658 1.00 67.88 97 SER A N 1
ATOM 714 C CA . SER A 1 97 ? -21.608 -1.482 16.307 1.00 67.88 97 SER A CA 1
ATOM 715 C C . SER A 1 97 ? -23.098 -1.544 15.964 1.00 67.88 97 SER A C 1
ATOM 717 O O . SER A 1 97 ? -23.900 -0.958 16.671 1.00 67.88 97 SER A O 1
ATOM 719 N N . ALA A 1 98 ? -23.479 -2.189 14.857 1.00 65.56 98 ALA A N 1
ATOM 720 C CA . ALA A 1 98 ? -24.885 -2.355 14.477 1.00 65.56 98 ALA A CA 1
ATOM 721 C C . ALA A 1 98 ? -25.563 -3.550 15.178 1.00 65.56 98 ALA A C 1
ATOM 723 O O . ALA A 1 98 ? -26.768 -3.725 15.041 1.00 65.56 98 ALA A O 1
ATOM 724 N N . GLN A 1 99 ? -24.786 -4.393 15.868 1.00 60.53 99 GLN A N 1
ATOM 725 C CA . GLN A 1 99 ? -25.264 -5.589 16.572 1.00 60.53 99 GLN A CA 1
ATOM 726 C C . GLN A 1 99 ? -25.300 -5.420 18.101 1.00 60.53 99 GLN A C 1
ATOM 728 O O . GLN A 1 99 ? -25.764 -6.331 18.782 1.00 60.53 99 GLN A O 1
ATOM 733 N N . SER A 1 100 ? -24.795 -4.298 18.631 1.00 53.81 100 SER A N 1
ATOM 734 C CA . SER A 1 100 ? -24.824 -3.927 20.056 1.00 53.81 100 SER A CA 1
ATOM 735 C C . SER A 1 100 ? -25.950 -2.951 20.348 1.00 53.81 100 SER A C 1
ATOM 737 O O . SER A 1 100 ? -26.620 -3.127 21.383 1.00 53.81 100 SER A O 1
#

Secondary structure (DSSP, 8-state):
-HHHHHHHHHHHHHHHHHHHHHHHHHTTTS---SSS--S---HHHHHHHHHHHHHHHHHHHHHHHHHGGGHHHHHHHHHHHHHHHHHHHHHHHHHHHT--

Foldseek 3Di:
DQVVLLVLLLQLLVLLLVLLVVLLVVQQLHQQDPPDHGPDHDPSSVVSNVSSLVSLVVSLVVNCVPCPPCSVVSSVVSCVSSVVSNVVSNVVNVVVVVVD